Protein AF-A0AAP9SA07-F1 (afdb_monomer_lite)

Structure (mmCIF, N/CA/C/O backbone):
data_AF-A0AAP9SA07-F1
#
_entry.id   AF-A0AAP9SA07-F1
#
loop_
_atom_site.group_PDB
_atom_site.id
_atom_site.type_symbol
_atom_site.label_atom_id
_atom_site.label_alt_id
_atom_site.label_comp_id
_atom_site.label_asym_id
_atom_site.label_entity_id
_atom_site.label_seq_id
_atom_site.pdbx_PDB_ins_code
_atom_site.Cartn_x
_atom_site.Cartn_y
_atom_site.Cartn_z
_atom_site.occupancy
_atom_site.B_iso_or_equiv
_atom_site.auth_seq_id
_atom_site.auth_comp_id
_atom_site.auth_asym_id
_atom_site.auth_atom_id
_atom_site.pdbx_PDB_model_num
ATOM 1 N N . MET A 1 1 ? -9.684 16.091 24.086 1.00 42.69 1 MET A N 1
ATOM 2 C CA . MET A 1 1 ? -9.238 15.131 23.059 1.00 42.69 1 MET A CA 1
ATOM 3 C C . MET A 1 1 ? -10.350 14.112 22.958 1.00 42.69 1 MET A C 1
ATOM 5 O O . MET A 1 1 ? -10.543 13.368 23.910 1.00 42.69 1 MET A O 1
ATOM 9 N N . VAL A 1 2 ? -11.201 14.222 21.939 1.00 44.69 2 VAL A N 1
ATOM 10 C CA . VAL A 1 2 ? -12.312 13.282 21.749 1.00 44.69 2 VAL A CA 1
ATOM 11 C C . VAL A 1 2 ? -11.713 11.922 21.399 1.00 44.69 2 VAL A C 1
ATOM 13 O O . VAL A 1 2 ? -11.063 11.764 20.372 1.00 44.69 2 VAL A O 1
ATOM 16 N N . ASN A 1 3 ? -11.829 10.994 22.347 1.00 47.78 3 ASN A N 1
ATOM 17 C CA . ASN A 1 3 ? -11.520 9.584 22.175 1.00 47.78 3 ASN A CA 1
ATOM 18 C C . ASN A 1 3 ? -12.764 8.919 21.595 1.00 47.78 3 ASN A C 1
ATOM 20 O O . ASN A 1 3 ? -13.516 8.252 22.305 1.00 47.78 3 ASN A O 1
ATOM 24 N N . ASP A 1 4 ? -12.969 9.111 20.302 1.00 51.94 4 ASP A N 1
ATOM 25 C CA . ASP A 1 4 ? -13.805 8.213 19.526 1.00 51.94 4 ASP A CA 1
ATOM 26 C C . ASP A 1 4 ? -12.856 7.054 19.214 1.00 51.94 4 ASP A C 1
ATOM 28 O O . ASP A 1 4 ? -11.809 7.277 18.604 1.00 51.94 4 ASP A O 1
ATOM 32 N N . GLY A 1 5 ? -13.118 5.844 19.714 1.00 53.28 5 GLY A N 1
ATOM 33 C CA . GLY A 1 5 ? -12.185 4.699 19.711 1.00 53.28 5 GLY A CA 1
ATOM 34 C C . GLY A 1 5 ? -11.653 4.223 18.342 1.00 53.28 5 GLY A C 1
ATOM 35 O O . GLY A 1 5 ? -11.051 3.159 18.270 1.00 53.28 5 GLY A O 1
ATOM 36 N N . GLN A 1 6 ? -11.851 4.999 17.276 1.00 51.28 6 GLN A N 1
ATOM 37 C CA . GLN A 1 6 ? -11.336 4.850 15.912 1.00 51.28 6 GLN A CA 1
ATOM 38 C C . GLN A 1 6 ? -10.159 5.791 15.570 1.00 51.28 6 GLN A C 1
ATOM 40 O O . GLN A 1 6 ? -9.495 5.590 14.554 1.00 51.28 6 GLN A O 1
ATOM 45 N N . GLY A 1 7 ? -9.843 6.794 16.400 1.00 52.62 7 GLY A N 1
ATOM 46 C CA . GLY A 1 7 ? -8.863 7.838 16.050 1.00 52.62 7 GLY A CA 1
ATOM 47 C C . GLY A 1 7 ? -7.410 7.367 15.860 1.00 52.62 7 GLY A C 1
ATOM 48 O O . GLY A 1 7 ? -6.662 7.987 15.104 1.00 52.62 7 GLY A O 1
ATOM 49 N N . GLY A 1 8 ? -7.006 6.269 16.510 1.00 61.50 8 GLY A N 1
ATOM 50 C CA . GLY A 1 8 ? -5.622 5.772 16.468 1.00 61.50 8 GLY A CA 1
ATOM 51 C C . GLY A 1 8 ? -5.263 5.010 15.189 1.00 61.50 8 GLY A C 1
ATOM 52 O O . GLY A 1 8 ? -4.195 5.218 14.626 1.00 61.50 8 GLY A O 1
ATOM 53 N N . PHE A 1 9 ? -6.158 4.152 14.691 1.00 66.88 9 PHE A N 1
ATOM 54 C CA . PHE A 1 9 ? -5.883 3.356 13.488 1.00 66.88 9 PHE A CA 1
ATOM 55 C C . PHE A 1 9 ? -6.014 4.181 12.205 1.00 66.88 9 PHE A C 1
ATOM 57 O O . PHE A 1 9 ? -5.192 4.031 11.303 1.00 66.88 9 PHE A O 1
ATOM 64 N N . LYS A 1 10 ? -6.954 5.137 12.162 1.00 73.12 10 LYS A N 1
ATOM 65 C CA . LYS A 1 10 ? -7.112 6.053 11.022 1.00 73.12 10 LYS A CA 1
ATOM 66 C C . LYS A 1 10 ? -5.881 6.940 10.807 1.00 73.12 10 LYS A C 1
ATOM 68 O O . LYS A 1 10 ? -5.472 7.154 9.671 1.00 73.12 10 LYS A O 1
ATOM 73 N N . THR A 1 11 ? -5.239 7.402 11.880 1.00 82.69 11 THR A N 1
ATOM 74 C CA . THR A 1 11 ? -4.001 8.197 11.775 1.00 82.69 11 THR A CA 1
ATOM 75 C C . THR A 1 11 ? -2.803 7.369 11.303 1.00 82.69 11 THR A C 1
ATOM 77 O O . THR A 1 11 ? -1.992 7.872 10.526 1.00 82.69 11 THR A O 1
ATOM 80 N N . ILE A 1 12 ? -2.702 6.093 11.695 1.00 88.88 12 ILE A N 1
ATOM 81 C CA . ILE A 1 12 ? -1.655 5.187 11.186 1.00 88.88 12 ILE A CA 1
ATOM 82 C C . ILE A 1 12 ? -1.875 4.884 9.697 1.00 88.88 12 ILE A C 1
ATOM 84 O O . ILE A 1 12 ? -0.916 4.919 8.924 1.00 88.88 12 ILE A O 1
ATOM 88 N N . ALA A 1 13 ? -3.124 4.640 9.287 1.00 91.12 13 ALA A N 1
ATOM 89 C CA . ALA A 1 13 ? -3.472 4.427 7.885 1.00 91.12 13 ALA A CA 1
ATOM 90 C C . ALA A 1 13 ? -3.088 5.638 7.023 1.00 91.12 13 ALA A C 1
ATOM 92 O O . ALA A 1 13 ? -2.419 5.479 6.010 1.00 91.12 13 ALA A O 1
ATOM 93 N N . GLN A 1 14 ? -3.416 6.855 7.463 1.00 90.31 14 GLN A N 1
ATOM 94 C CA . GLN A 1 14 ? -3.050 8.091 6.760 1.00 90.31 14 GLN A CA 1
ATOM 95 C C . GLN A 1 14 ? -1.534 8.277 6.633 1.00 90.31 14 GLN A C 1
ATOM 97 O O . GLN A 1 14 ? -1.048 8.659 5.569 1.00 90.31 14 GLN A O 1
ATOM 102 N N . TYR A 1 15 ? -0.779 7.986 7.696 1.00 91.50 15 TYR A N 1
ATOM 103 C CA . TYR A 1 15 ? 0.681 8.058 7.654 1.00 91.50 15 TYR A CA 1
ATOM 104 C C . TYR A 1 15 ? 1.255 7.085 6.618 1.00 91.50 15 TYR A C 1
ATOM 106 O O . TYR A 1 15 ? 2.010 7.494 5.736 1.00 91.50 15 TYR A O 1
ATOM 114 N N . LYS A 1 16 ? 0.832 5.818 6.669 1.00 93.56 16 LYS A N 1
ATOM 115 C CA . LYS A 1 16 ? 1.270 4.795 5.714 1.00 93.56 16 LYS A CA 1
ATOM 116 C C . LYS A 1 16 ? 0.814 5.081 4.288 1.00 93.56 16 LYS A C 1
ATOM 118 O O . LYS A 1 16 ? 1.556 4.795 3.359 1.00 93.56 16 LYS A O 1
ATOM 123 N N . TRP A 1 17 ? -0.370 5.656 4.104 1.00 93.62 17 TRP A N 1
ATOM 124 C CA . TRP A 1 17 ? -0.847 6.089 2.792 1.00 93.62 17 TRP A CA 1
ATOM 125 C C . TRP A 1 17 ? 0.061 7.170 2.199 1.00 93.62 17 TRP A C 1
ATOM 127 O O . TRP A 1 17 ? 0.416 7.112 1.025 1.00 93.62 17 TRP A O 1
ATOM 137 N N . GLY A 1 18 ? 0.524 8.108 3.032 1.00 93.25 18 GLY A N 1
ATOM 138 C CA . GLY A 1 18 ? 1.535 9.090 2.644 1.00 93.25 18 GLY A CA 1
ATOM 139 C C . GLY A 1 18 ? 2.880 8.458 2.267 1.00 93.25 18 GLY A C 1
ATOM 140 O O . GLY A 1 18 ? 3.498 8.883 1.294 1.00 93.25 18 GLY A O 1
ATOM 141 N N . GLU A 1 19 ? 3.332 7.428 2.989 1.00 94.25 19 GLU A N 1
ATOM 142 C CA . GLU A 1 19 ? 4.532 6.668 2.605 1.00 94.25 19 GLU A CA 1
ATOM 143 C C . GLU A 1 19 ? 4.337 5.958 1.260 1.00 94.25 19 GLU A C 1
ATOM 145 O O . GLU A 1 19 ? 5.181 6.084 0.374 1.00 94.25 19 GLU A O 1
ATOM 150 N N . PHE A 1 20 ? 3.205 5.268 1.093 1.00 93.94 20 PHE A N 1
ATOM 151 C CA . PHE A 1 20 ? 2.848 4.535 -0.119 1.00 93.94 20 PHE A CA 1
ATOM 152 C C . PHE A 1 20 ? 2.783 5.442 -1.356 1.00 93.94 20 PHE A C 1
ATOM 154 O O . PHE A 1 20 ? 3.270 5.062 -2.415 1.00 93.94 20 PHE A O 1
ATOM 161 N N . ALA A 1 21 ? 2.283 6.674 -1.219 1.00 91.62 21 ALA A N 1
ATOM 162 C CA . ALA A 1 21 ? 2.224 7.646 -2.315 1.00 91.62 21 ALA A CA 1
ATOM 163 C C . ALA A 1 21 ? 3.603 8.053 -2.878 1.00 91.62 21 ALA A C 1
ATOM 165 O O . ALA A 1 21 ? 3.677 8.600 -3.976 1.00 91.62 21 ALA A O 1
ATOM 166 N N . ASN A 1 22 ? 4.692 7.802 -2.142 1.00 94.56 22 ASN A N 1
ATOM 167 C CA . ASN A 1 22 ? 6.060 8.066 -2.596 1.00 94.56 22 ASN A CA 1
ATOM 168 C C . ASN A 1 22 ? 6.738 6.834 -3.220 1.00 94.56 22 ASN A C 1
ATOM 170 O O . ASN A 1 22 ? 7.887 6.932 -3.656 1.00 94.56 22 ASN A O 1
ATOM 174 N N . ILE A 1 23 ? 6.068 5.679 -3.242 1.00 95.38 23 ILE A N 1
ATOM 175 C CA .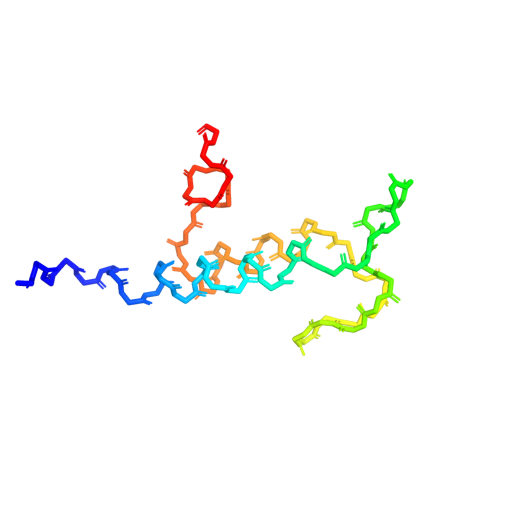 ILE A 1 23 ? 6.619 4.439 -3.785 1.00 95.38 23 ILE A CA 1
ATOM 176 C C . ILE A 1 23 ? 6.519 4.458 -5.312 1.00 95.38 23 ILE A C 1
ATOM 178 O O . ILE A 1 23 ? 5.425 4.663 -5.842 1.00 95.38 23 ILE A O 1
ATOM 182 N N . PRO A 1 24 ? 7.639 4.250 -6.034 1.00 95.19 24 PRO A N 1
ATOM 183 C CA . PRO A 1 24 ? 7.615 4.116 -7.483 1.00 95.19 24 PRO A CA 1
ATOM 184 C C . PRO A 1 24 ? 6.656 3.003 -7.906 1.00 95.19 24 PRO A C 1
ATOM 186 O O . PRO A 1 24 ? 6.704 1.892 -7.374 1.00 95.19 24 PRO A O 1
ATOM 189 N N . MET A 1 25 ? 5.778 3.323 -8.850 1.00 95.12 25 MET A N 1
ATOM 190 C CA . MET A 1 25 ? 4.737 2.435 -9.347 1.00 95.12 25 MET A CA 1
ATOM 191 C C . MET A 1 25 ? 4.741 2.475 -10.866 1.00 95.12 25 MET A C 1
ATOM 193 O O . MET A 1 25 ? 4.815 3.552 -11.465 1.00 95.12 25 MET A O 1
ATOM 197 N N . ASN A 1 26 ? 4.637 1.303 -11.481 1.00 94.75 26 ASN A N 1
ATOM 198 C CA . ASN A 1 26 ? 4.536 1.191 -12.923 1.00 94.75 26 ASN A CA 1
ATOM 199 C C . ASN A 1 26 ? 3.138 1.669 -13.372 1.00 94.75 26 ASN A C 1
ATOM 201 O O . ASN A 1 26 ? 2.141 1.105 -12.924 1.00 94.75 26 ASN A O 1
ATOM 205 N N . PRO A 1 27 ? 3.021 2.688 -14.242 1.00 92.31 27 PRO A N 1
ATOM 206 C CA . PRO A 1 27 ? 1.725 3.229 -14.655 1.00 92.31 27 PRO A CA 1
ATOM 207 C C . PRO A 1 27 ? 0.922 2.298 -15.577 1.00 92.31 27 PRO A C 1
ATOM 209 O O . PRO A 1 27 ? -0.284 2.489 -15.702 1.00 92.31 27 PRO A O 1
ATOM 212 N N . ASP A 1 28 ? 1.566 1.321 -16.221 1.00 94.88 28 ASP A N 1
ATOM 213 C CA . ASP A 1 28 ? 0.907 0.384 -17.137 1.00 94.88 28 ASP A CA 1
ATOM 214 C C . ASP A 1 28 ? 0.382 -0.859 -16.406 1.00 94.88 28 ASP A C 1
ATOM 216 O O . ASP A 1 28 ? -0.661 -1.397 -16.779 1.00 94.88 28 ASP A O 1
ATOM 220 N N . THR A 1 29 ? 1.107 -1.330 -15.384 1.00 93.56 29 THR A N 1
ATOM 221 C CA . THR A 1 29 ? 0.740 -2.531 -14.609 1.00 93.56 29 THR A CA 1
ATOM 222 C C . THR A 1 29 ? 0.160 -2.218 -13.236 1.00 93.56 29 THR A C 1
ATOM 224 O O . THR A 1 29 ? -0.365 -3.115 -12.595 1.00 93.56 29 THR A O 1
ATOM 227 N N . GLU A 1 30 ? 0.256 -0.967 -12.779 1.00 94.56 30 GLU A N 1
ATOM 228 C CA . GLU A 1 30 ? -0.173 -0.508 -11.451 1.00 94.56 30 GLU A CA 1
ATOM 229 C C . GLU A 1 30 ? 0.469 -1.274 -10.277 1.00 94.56 30 GLU A C 1
ATOM 231 O O . GLU A 1 30 ? -0.060 -1.319 -9.162 1.00 94.56 30 GLU A O 1
ATOM 236 N N . GLU A 1 31 ? 1.642 -1.856 -10.518 1.00 97.50 31 GLU A N 1
ATOM 237 C CA . GLU A 1 31 ? 2.439 -2.587 -9.536 1.00 97.50 31 GLU A CA 1
ATOM 238 C C . GLU A 1 31 ? 3.538 -1.701 -8.939 1.00 97.50 31 GLU A C 1
ATOM 240 O O . GLU A 1 31 ? 4.130 -0.864 -9.630 1.00 97.50 31 GLU A O 1
ATOM 245 N N . ILE A 1 32 ? 3.854 -1.901 -7.657 1.00 97.38 32 ILE A N 1
ATOM 246 C CA . ILE A 1 32 ? 4.995 -1.230 -7.018 1.00 97.38 32 ILE A CA 1
ATOM 247 C C . ILE A 1 32 ? 6.316 -1.747 -7.595 1.00 97.38 32 ILE A C 1
ATOM 249 O O . ILE A 1 32 ? 6.517 -2.951 -7.735 1.00 97.38 32 ILE A O 1
ATOM 253 N N . GLU A 1 33 ? 7.256 -0.857 -7.902 1.00 97.12 33 GLU A N 1
ATOM 254 C CA . GLU A 1 33 ? 8.549 -1.243 -8.493 1.00 97.12 33 GLU A CA 1
ATOM 255 C C . GLU A 1 33 ? 9.594 -1.640 -7.439 1.00 97.12 33 GLU A C 1
ATOM 257 O O . GLU A 1 33 ? 1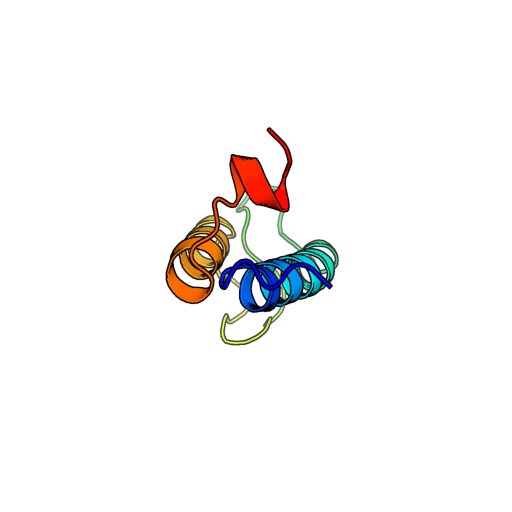0.639 -2.206 -7.762 1.00 97.12 33 GLU A O 1
ATOM 262 N N . VAL A 1 34 ? 9.322 -1.342 -6.168 1.00 96.81 34 VAL A N 1
ATOM 263 C CA . VAL A 1 34 ? 10.197 -1.635 -5.028 1.00 96.81 34 VAL A CA 1
ATOM 264 C C . VAL A 1 34 ? 9.404 -2.295 -3.910 1.00 96.81 34 VAL A C 1
ATOM 266 O O . VAL A 1 34 ? 8.189 -2.147 -3.831 1.00 96.81 34 VAL A O 1
ATOM 269 N N . GLU A 1 35 ? 10.100 -3.013 -3.031 1.00 96.75 35 GLU A N 1
ATOM 270 C CA . GLU A 1 35 ? 9.490 -3.549 -1.817 1.00 96.75 35 GLU A CA 1
ATOM 271 C C . GLU A 1 35 ? 8.994 -2.408 -0.922 1.00 96.75 35 GLU A C 1
ATOM 273 O O . GLU A 1 35 ? 9.708 -1.430 -0.675 1.00 96.75 35 GLU A O 1
ATOM 278 N N . TRP A 1 36 ? 7.778 -2.554 -0.406 1.00 95.81 36 TRP A N 1
ATOM 279 C CA . TRP A 1 36 ? 7.218 -1.638 0.572 1.00 95.81 36 TRP A CA 1
ATOM 280 C C . TRP A 1 36 ? 6.477 -2.403 1.665 1.00 95.81 36 TRP A C 1
ATOM 282 O O . TRP A 1 36 ? 5.531 -3.148 1.411 1.00 95.81 36 TRP A O 1
ATOM 292 N N . ASN A 1 37 ? 6.877 -2.169 2.917 1.00 92.50 37 ASN A N 1
ATOM 293 C CA . ASN A 1 37 ? 6.305 -2.808 4.101 1.00 92.50 37 ASN A CA 1
ATOM 294 C C . ASN A 1 37 ? 6.462 -4.343 4.081 1.00 92.50 37 ASN A C 1
ATOM 296 O O . ASN A 1 37 ? 7.539 -4.842 4.382 1.00 92.50 37 ASN A O 1
ATOM 300 N N . VAL A 1 38 ? 5.399 -5.081 3.749 1.00 93.12 38 VAL A N 1
ATOM 301 C CA . VAL A 1 38 ? 5.401 -6.552 3.615 1.00 93.12 38 VAL A CA 1
ATOM 302 C C . VAL A 1 38 ? 5.213 -7.000 2.163 1.00 93.12 38 VAL A C 1
ATOM 304 O O . VAL A 1 38 ? 5.164 -8.197 1.890 1.00 93.12 38 VAL A O 1
ATOM 307 N N . PHE A 1 39 ? 5.081 -6.040 1.245 1.00 96.31 39 PHE A N 1
ATOM 308 C CA . PHE A 1 39 ? 4.762 -6.274 -0.153 1.00 96.31 39 PHE A CA 1
ATOM 309 C C . PHE A 1 39 ? 6.035 -6.230 -0.997 1.00 96.31 39 PHE A C 1
ATOM 311 O O . 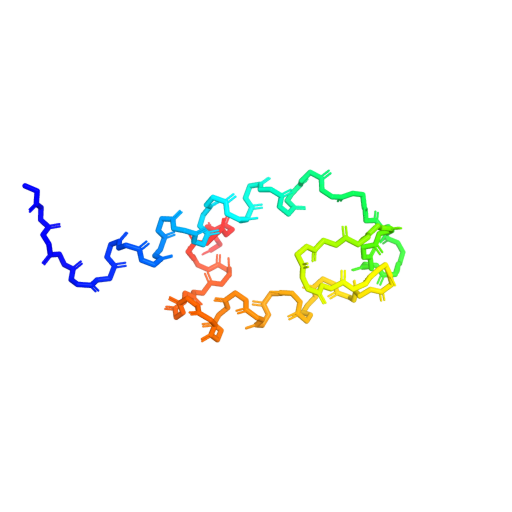PHE A 1 39 ? 6.721 -5.203 -0.995 1.00 96.31 39 PHE A O 1
ATOM 318 N N . PRO A 1 40 ? 6.372 -7.313 -1.717 1.00 97.06 40 PRO A N 1
ATOM 319 C CA . PRO A 1 40 ? 7.505 -7.311 -2.631 1.00 97.06 40 PRO A CA 1
ATOM 320 C C . PRO A 1 40 ? 7.241 -6.414 -3.848 1.00 97.06 40 PRO A C 1
ATOM 322 O O . PRO A 1 40 ? 6.095 -6.116 -4.191 1.00 97.06 40 PRO A O 1
ATOM 325 N N . ALA A 1 41 ? 8.312 -6.037 -4.550 1.00 96.81 41 ALA A N 1
ATOM 326 C CA . ALA A 1 41 ? 8.198 -5.433 -5.876 1.00 96.81 41 ALA A CA 1
ATOM 327 C C . ALA A 1 41 ? 7.367 -6.333 -6.814 1.00 96.81 41 ALA A C 1
ATOM 329 O O . ALA A 1 41 ? 7.502 -7.558 -6.779 1.00 96.81 41 ALA A O 1
ATOM 330 N N . GLY A 1 42 ? 6.520 -5.724 -7.641 1.00 97.06 42 GLY A N 1
ATOM 331 C CA . GLY A 1 42 ? 5.533 -6.406 -8.481 1.00 97.06 42 GLY A CA 1
ATOM 332 C C . GLY A 1 42 ? 4.170 -6.614 -7.810 1.00 97.06 42 GLY A C 1
ATOM 333 O O . GLY A 1 42 ? 3.290 -7.214 -8.412 1.00 97.06 42 GLY A O 1
ATOM 334 N N . THR A 1 43 ? 3.965 -6.140 -6.575 1.00 97.75 43 THR A N 1
ATOM 335 C CA . THR 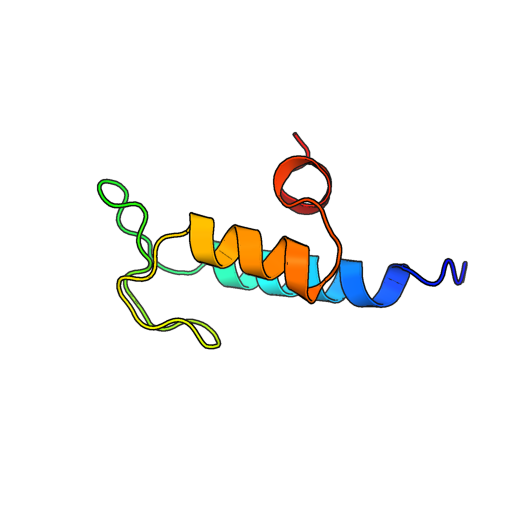A 1 43 ? 2.639 -6.196 -5.935 1.00 97.75 43 THR A CA 1
ATOM 336 C C . THR A 1 43 ? 1.713 -5.140 -6.533 1.00 97.75 43 THR A C 1
ATOM 338 O O . THR A 1 43 ? 2.067 -3.959 -6.580 1.00 97.75 43 THR A O 1
ATOM 341 N N . HIS A 1 44 ? 0.508 -5.546 -6.934 1.00 96.69 44 HIS A N 1
ATOM 342 C CA . HIS A 1 44 ? -0.504 -4.646 -7.482 1.00 96.69 44 HIS A CA 1
ATOM 343 C C . HIS A 1 44 ? -1.053 -3.693 -6.411 1.00 96.69 44 HIS A C 1
ATOM 345 O O . HIS A 1 44 ? -1.305 -4.095 -5.269 1.00 96.69 44 HIS A O 1
ATOM 351 N N . ARG A 1 45 ? -1.302 -2.428 -6.769 1.00 93.44 45 ARG A N 1
ATOM 352 C CA . ARG A 1 45 ? -1.783 -1.416 -5.809 1.00 93.44 45 ARG A CA 1
ATOM 353 C C . ARG A 1 45 ? -3.102 -1.788 -5.126 1.00 93.44 45 ARG A C 1
ATOM 355 O O . ARG A 1 45 ? -3.290 -1.449 -3.965 1.00 93.44 45 ARG A O 1
ATOM 362 N N . GLU A 1 46 ? -3.988 -2.502 -5.817 1.00 94.50 46 GLU A N 1
ATOM 363 C CA . GLU A 1 46 ? -5.287 -2.921 -5.270 1.00 94.50 46 GLU A CA 1
ATOM 364 C C . GLU A 1 46 ? -5.139 -3.901 -4.098 1.00 94.50 46 GLU A C 1
ATOM 366 O O . GLU A 1 46 ? -5.882 -3.806 -3.125 1.00 94.50 46 GLU A O 1
ATOM 371 N N . GLU A 1 47 ? -4.136 -4.785 -4.122 1.00 96.12 47 GLU A N 1
ATOM 372 C CA . GLU A 1 47 ? -3.858 -5.676 -2.985 1.00 96.12 47 GLU A CA 1
ATOM 373 C C . GLU A 1 47 ? -3.439 -4.872 -1.751 1.00 96.12 47 GLU A C 1
ATOM 375 O O . GLU A 1 47 ? -3.869 -5.140 -0.627 1.00 96.12 47 GLU A O 1
ATOM 380 N N . ILE A 1 48 ? -2.640 -3.828 -1.971 1.00 95.44 48 ILE A N 1
ATOM 381 C CA . ILE A 1 48 ? -2.205 -2.910 -0.920 1.00 95.44 48 ILE A CA 1
ATOM 382 C C . ILE A 1 48 ? -3.401 -2.108 -0.391 1.00 95.44 48 ILE A C 1
ATOM 384 O O . ILE A 1 48 ? -3.499 -1.882 0.815 1.00 95.44 48 ILE A O 1
ATOM 388 N N . TRP A 1 49 ? -4.333 -1.708 -1.260 1.00 94.44 49 TRP A N 1
ATOM 389 C CA . TRP A 1 49 ? -5.564 -1.019 -0.865 1.00 94.44 49 TRP A CA 1
ATOM 390 C C . TRP A 1 49 ? -6.437 -1.899 0.022 1.00 94.44 49 TRP A C 1
ATOM 392 O O . TRP A 1 49 ? -6.784 -1.478 1.123 1.00 94.44 49 TRP A O 1
ATOM 402 N N . HIS A 1 50 ? -6.713 -3.135 -0.394 1.00 94.62 50 HIS A N 1
ATOM 403 C CA . HIS A 1 50 ? -7.466 -4.082 0.429 1.00 94.62 50 HIS A CA 1
ATOM 404 C C . HIS A 1 50 ? -6.800 -4.312 1.785 1.00 94.62 50 HIS A C 1
ATOM 406 O O . HIS A 1 50 ? -7.473 -4.321 2.814 1.00 94.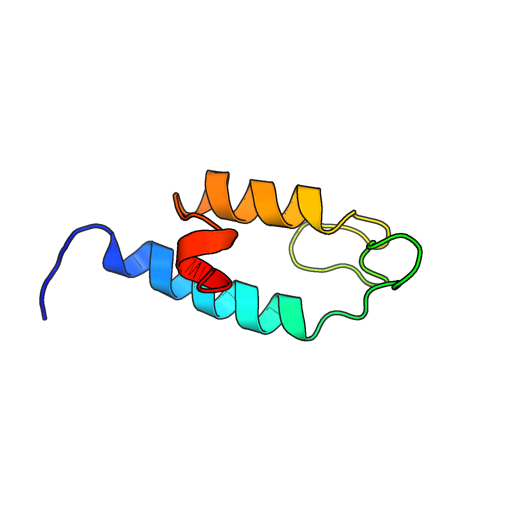62 50 HIS A O 1
ATOM 412 N N . TRP A 1 51 ? -5.468 -4.378 1.820 1.00 95.31 51 TRP A N 1
ATOM 413 C CA . TRP A 1 51 ? -4.740 -4.463 3.079 1.00 95.31 51 TRP A CA 1
ATOM 414 C C . TRP A 1 51 ? -4.964 -3.252 3.995 1.00 95.31 51 TRP A C 1
ATOM 416 O O . TRP A 1 51 ? -5.082 -3.440 5.208 1.00 95.31 51 TRP A O 1
ATOM 426 N N . PHE A 1 52 ? -5.051 -2.025 3.463 1.00 93.88 52 PHE A N 1
ATOM 427 C CA . PHE A 1 52 ? -5.400 -0.851 4.272 1.00 93.88 52 PHE A CA 1
ATOM 428 C C . PHE A 1 52 ? -6.793 -0.990 4.891 1.00 93.88 52 PHE A C 1
ATOM 430 O O . PHE A 1 52 ? -6.959 -0.724 6.087 1.00 93.88 52 PHE A O 1
ATOM 437 N N . GLU A 1 53 ? -7.771 -1.428 4.100 1.00 93.19 53 GLU A N 1
ATOM 438 C CA . GLU A 1 53 ? -9.156 -1.571 4.550 1.00 93.19 53 GLU A CA 1
ATOM 439 C C . GLU A 1 53 ? -9.296 -2.662 5.615 1.00 93.19 53 GLU A C 1
ATOM 441 O O . GLU A 1 53 ? -9.881 -2.429 6.674 1.00 93.19 53 GLU A O 1
ATOM 446 N N . GLU A 1 54 ? -8.674 -3.820 5.398 1.00 92.88 54 GLU A N 1
ATOM 447 C CA . GLU A 1 54 ? -8.712 -4.949 6.330 1.00 92.88 54 GLU A CA 1
ATOM 448 C C . GLU A 1 54 ? -7.900 -4.694 7.608 1.00 92.88 54 GLU A C 1
ATOM 450 O O . GLU A 1 54 ? -8.331 -5.056 8.705 1.00 92.88 54 GLU A O 1
ATOM 455 N N . THR A 1 55 ? -6.728 -4.058 7.495 1.00 91.50 55 THR A N 1
ATOM 456 C CA . THR A 1 55 ? -5.804 -3.876 8.630 1.00 91.50 55 THR A CA 1
ATOM 457 C C . THR A 1 55 ? -6.220 -2.727 9.537 1.00 91.50 55 THR A C 1
ATOM 459 O O . THR A 1 55 ? -6.076 -2.823 10.759 1.00 91.50 55 THR A O 1
ATOM 462 N N . PHE A 1 56 ? -6.705 -1.624 8.963 1.00 88.75 56 PHE A N 1
ATOM 463 C CA . PHE A 1 56 ? -7.030 -0.415 9.725 1.00 88.75 56 PHE A CA 1
ATOM 464 C C . PHE A 1 56 ? -8.531 -0.170 9.866 1.00 88.75 56 PHE A C 1
ATOM 466 O O . PHE A 1 56 ? -8.913 0.711 10.638 1.00 88.75 56 PHE A O 1
ATOM 473 N N . GLY A 1 57 ? -9.376 -0.937 9.166 1.00 88.94 57 GLY A N 1
ATOM 474 C CA . GLY A 1 57 ? -10.827 -0.749 9.190 1.00 88.94 57 GLY A CA 1
ATOM 475 C C . GLY A 1 57 ? -11.251 0.602 8.612 1.00 88.94 57 GLY A C 1
ATOM 476 O O . GLY A 1 57 ? -12.147 1.239 9.164 1.00 88.94 57 GLY A O 1
ATOM 477 N N . VAL A 1 58 ? -10.562 1.064 7.566 1.00 89.50 58 VAL A N 1
ATOM 478 C CA . VAL A 1 58 ? -10.826 2.330 6.855 1.00 89.50 58 VAL A CA 1
ATOM 479 C C . VAL A 1 58 ? -11.322 2.042 5.440 1.00 89.50 58 VAL A C 1
ATOM 481 O O . VAL A 1 58 ? -11.112 0.944 4.939 1.00 89.50 58 VAL A O 1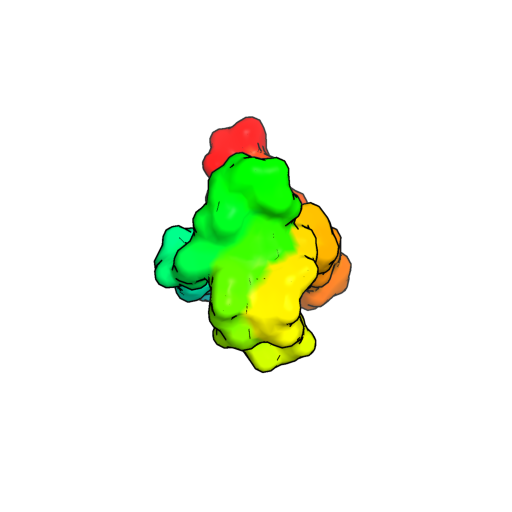
ATOM 484 N N . SER A 1 59 ? -11.935 3.014 4.772 1.00 91.31 59 SER A N 1
ATOM 485 C CA . SER A 1 59 ? -12.149 2.952 3.322 1.00 91.31 59 SER A CA 1
ATOM 486 C C . SER A 1 59 ? -11.035 3.704 2.604 1.00 91.31 59 SER A C 1
ATOM 488 O O . SER A 1 59 ? -10.805 4.882 2.880 1.00 91.31 59 SER A O 1
ATOM 490 N N . VAL A 1 60 ? -10.349 3.073 1.649 1.00 90.31 60 VAL A N 1
ATOM 491 C CA . VAL A 1 60 ? -9.318 3.791 0.876 1.00 90.31 60 VAL A CA 1
ATOM 492 C C . VAL A 1 60 ? -9.950 4.929 0.071 1.00 90.31 60 VAL A C 1
ATOM 494 O O . VAL A 1 60 ? -9.423 6.042 0.062 1.00 90.31 60 VAL A O 1
ATOM 497 N N . ALA A 1 61 ? -11.105 4.682 -0.548 1.00 89.88 61 ALA A N 1
ATOM 498 C CA . ALA A 1 61 ? -11.810 5.680 -1.345 1.00 89.88 61 ALA A CA 1
ATOM 499 C C . ALA A 1 61 ? -12.295 6.866 -0.489 1.00 89.88 61 ALA A C 1
ATOM 501 O O . ALA A 1 61 ? -11.962 8.013 -0.791 1.00 89.88 61 ALA A O 1
ATOM 502 N N . GLU A 1 62 ? -13.017 6.598 0.603 1.00 87.31 62 GLU A N 1
ATOM 503 C CA . GLU A 1 62 ? -13.659 7.656 1.397 1.00 87.31 62 GLU A CA 1
ATOM 504 C C . GLU A 1 62 ? -12.697 8.298 2.417 1.00 87.31 62 GLU A C 1
ATOM 506 O O . GLU A 1 62 ? -12.678 9.519 2.578 1.00 87.31 62 GLU A O 1
ATOM 511 N N . ASP A 1 63 ? -11.865 7.507 3.109 1.00 87.38 63 ASP A N 1
ATOM 512 C CA . ASP A 1 63 ? -11.043 8.000 4.225 1.00 87.38 63 ASP A CA 1
ATOM 513 C C . ASP A 1 63 ? -9.637 8.473 3.822 1.00 87.38 63 ASP A C 1
ATOM 515 O O . ASP A 1 63 ? -9.058 9.299 4.540 1.00 87.38 63 ASP A O 1
ATOM 519 N N . LEU A 1 64 ? -9.064 7.935 2.735 1.00 86.62 64 LEU A N 1
ATOM 520 C CA . LEU A 1 64 ? -7.671 8.194 2.330 1.00 86.62 64 LEU A CA 1
ATOM 521 C C . LEU A 1 64 ? -7.551 8.979 1.018 1.00 86.62 64 LEU A C 1
ATOM 523 O O . LEU A 1 64 ? -6.700 9.866 0.925 1.00 86.62 64 LEU A O 1
ATOM 527 N N . MET A 1 65 ? -8.394 8.692 0.023 1.00 85.88 65 MET A N 1
ATOM 528 C CA . MET A 1 65 ? -8.453 9.458 -1.228 1.00 85.88 65 MET A CA 1
ATOM 529 C C . MET A 1 65 ? -9.389 10.670 -1.142 1.00 85.88 65 MET A C 1
ATOM 531 O O . MET A 1 65 ? -9.148 11.661 -1.831 1.00 85.88 65 MET A O 1
ATOM 535 N N . GLY A 1 66 ? -10.415 10.615 -0.287 1.00 77.62 66 GLY A N 1
ATOM 536 C CA . GLY A 1 66 ? -11.413 11.678 -0.148 1.00 77.62 66 GLY A CA 1
ATOM 537 C C . GLY A 1 66 ? -12.356 11.784 -1.351 1.00 77.62 66 GLY A C 1
ATOM 538 O O . GLY A 1 66 ? -12.705 12.901 -1.741 1.00 77.62 66 GLY A O 1
ATOM 539 N N . LEU A 1 67 ? -12.697 10.640 -1.958 1.00 68.44 67 LEU A N 1
ATOM 540 C CA . LEU A 1 67 ? -13.686 10.520 -3.036 1.00 68.44 67 LEU A CA 1
ATOM 541 C C . LEU A 1 67 ? -15.129 10.561 -2.518 1.00 68.44 67 LEU A C 1
ATOM 543 O O . LEU A 1 67 ? -15.358 10.184 -1.348 1.00 68.44 67 LEU A O 1
#

Organism: NCBI:txid1531

Sequence (67 aa):
MVNDGQGGFKTIAQYKWGEFANIPMNPDTEEIEVEWNVFPAGTHREEIWHWFEETFGVSVAEDLMGL

Foldseek 3Di:
DDPPVLVPLLVVLQVVLVVVVPFDADPVQQFGQQDDDPRGGRHHVVVVQVCSCVVSVDHCVCSHVND

Radius of gyration: 12.87 Å; chains: 1; bounding box: 24×22×40 Å

pLDDT: mean 86.82, std 14.71, range [42.69, 97.75]

Secondary structure (DSSP, 8-state):
----TTHHHHHHHHHHHHHHTTS-B-TTT-BBSS-BTTBPTT-BHHHHHHHHHHHH---IIIIII--